Protein AF-C1ECD7-F1 (afdb_monomer_lite)

pLDDT: mean 87.51, std 12.18, range [45.81, 98.62]

Secondary structure (DSSP, 8-state):
-HHHHHHHHHHHHHHHHHHH-TTTEEEE--SSTTPPEEEEEEE---STT-GGG---EEEEEEEE-TTTTTSPPEEEEEEEES--HHHHHHHHHHHHHHHHHHHTTS---HHHHHHHHHHHHHHT-S--SB-TTT--BS--TTSGGGS---TTTEEE-TTT--EEEHHHHHHHHT-

Structure (mmCIF, N/CA/C/O backbone):
data_AF-C1ECD7-F1
#
_entry.id   AF-C1ECD7-F1
#
loop_
_atom_site.group_PDB
_atom_site.id
_atom_site.type_symbol
_atom_site.label_atom_id
_atom_site.label_alt_id
_atom_site.label_comp_id
_atom_site.label_asym_id
_atom_site.label_entity_id
_atom_site.label_seq_id
_atom_site.pdbx_PDB_ins_code
_atom_site.Cartn_x
_atom_site.Cartn_y
_atom_site.Cartn_z
_atom_site.occupancy
_atom_site.B_iso_or_equiv
_atom_site.auth_seq_id
_atom_site.auth_comp_id
_atom_site.auth_asym_id
_atom_site.auth_atom_id
_atom_site.pdbx_PDB_model_num
ATOM 1 N N . ARG A 1 1 ? -18.775 3.198 30.235 1.00 45.81 1 ARG A N 1
ATOM 2 C CA . ARG A 1 1 ? -17.831 4.345 30.222 1.00 45.81 1 ARG A CA 1
ATOM 3 C C . ARG A 1 1 ? -16.599 4.051 29.360 1.00 45.81 1 ARG A C 1
ATOM 5 O O . ARG A 1 1 ? -16.395 4.809 28.434 1.00 45.81 1 ARG A O 1
ATOM 12 N N . ALA A 1 2 ? -15.872 2.939 29.559 1.00 56.41 2 ALA A N 1
ATOM 13 C CA . ALA A 1 2 ? -14.723 2.564 28.709 1.00 56.41 2 ALA A CA 1
ATOM 14 C C . ALA A 1 2 ? -15.081 2.269 27.231 1.00 56.41 2 ALA A C 1
ATOM 16 O O . ALA A 1 2 ? -14.424 2.778 26.336 1.00 56.41 2 ALA A O 1
ATOM 17 N N . MET A 1 3 ? -16.179 1.546 26.960 1.00 56.97 3 MET A N 1
ATOM 18 C CA . MET A 1 3 ? -16.628 1.281 25.576 1.00 56.97 3 MET A CA 1
ATOM 19 C C . MET A 1 3 ? -17.028 2.538 24.784 1.00 56.97 3 MET A C 1
ATOM 21 O O . MET A 1 3 ? -16.968 2.525 23.563 1.00 56.97 3 MET A O 1
ATOM 25 N N . SER A 1 4 ? -17.424 3.616 25.472 1.00 63.28 4 SER A N 1
ATOM 26 C CA . SER A 1 4 ? -17.824 4.877 24.828 1.00 63.28 4 SER A CA 1
ATOM 27 C C . SER A 1 4 ? -16.614 5.644 24.297 1.00 63.28 4 SER A C 1
ATOM 29 O O . SER A 1 4 ? -16.684 6.154 23.192 1.00 63.28 4 SER A O 1
ATOM 31 N N . GLY A 1 5 ? -15.508 5.676 25.052 1.00 74.56 5 GLY A N 1
ATOM 32 C CA . GLY A 1 5 ? -14.282 6.360 24.620 1.00 74.56 5 GLY A CA 1
ATOM 33 C C . GLY A 1 5 ? -13.531 5.610 23.518 1.00 74.56 5 GLY A C 1
ATOM 34 O O . GLY A 1 5 ? -12.916 6.232 22.667 1.00 74.56 5 GLY A O 1
ATOM 35 N N . ARG A 1 6 ? -13.630 4.272 23.481 1.00 76.06 6 ARG A N 1
ATOM 36 C CA . ARG A 1 6 ? -13.046 3.458 22.401 1.00 76.06 6 ARG A CA 1
ATOM 37 C C . ARG A 1 6 ? -13.706 3.733 21.050 1.00 76.06 6 ARG A C 1
ATOM 39 O O . ARG A 1 6 ? -13.009 3.929 20.066 1.00 76.06 6 ARG A O 1
ATOM 46 N N . ALA A 1 7 ? -15.038 3.729 21.003 1.00 82.56 7 ALA A N 1
ATOM 47 C CA . ALA A 1 7 ? -15.768 4.007 19.768 1.00 82.56 7 ALA A CA 1
ATOM 48 C C . ALA A 1 7 ? -15.521 5.443 19.273 1.00 82.56 7 ALA A C 1
ATOM 50 O O . ALA A 1 7 ? -15.372 5.651 18.076 1.00 82.56 7 ALA A O 1
ATOM 51 N N . GLU A 1 8 ? -15.426 6.400 20.199 1.00 85.94 8 GLU A N 1
ATOM 52 C CA . GLU A 1 8 ? -15.091 7.797 19.910 1.00 85.94 8 GLU A CA 1
ATOM 53 C C . GLU A 1 8 ? -13.678 7.932 19.323 1.00 85.94 8 GLU A C 1
ATOM 55 O O . GLU A 1 8 ? -13.536 8.510 18.255 1.00 85.94 8 GLU A O 1
ATOM 60 N N . ALA A 1 9 ? -12.661 7.295 19.914 1.00 87.88 9 ALA A N 1
ATOM 61 C CA . ALA A 1 9 ? -11.290 7.335 19.393 1.00 87.88 9 ALA A CA 1
ATOM 62 C C . ALA A 1 9 ? -11.157 6.724 17.983 1.00 87.88 9 ALA A C 1
ATOM 64 O O . ALA A 1 9 ? -10.447 7.259 17.135 1.00 87.88 9 ALA A O 1
ATOM 65 N N . ILE A 1 10 ? -11.860 5.616 17.709 1.00 89.88 10 ILE A N 1
ATOM 66 C CA . ILE A 1 10 ? -11.901 5.021 16.361 1.00 89.88 10 ILE A CA 1
ATOM 67 C C . ILE A 1 10 ? -12.565 5.988 15.376 1.00 89.88 10 ILE A C 1
ATOM 69 O O . ILE A 1 10 ? -12.090 6.147 14.256 1.00 89.88 10 ILE A O 1
ATOM 73 N N . GLN A 1 11 ? -13.672 6.615 15.777 1.00 91.38 11 GLN A N 1
ATOM 74 C CA . GLN A 1 11 ? -14.388 7.568 14.937 1.00 91.38 11 GLN A CA 1
ATOM 75 C C . GLN A 1 11 ? -13.525 8.801 14.630 1.00 91.38 11 GLN A C 1
ATOM 77 O O . GLN A 1 11 ? -13.408 9.169 13.465 1.00 91.38 11 GLN A O 1
ATOM 82 N N . GLU A 1 12 ? -12.874 9.384 15.637 1.00 92.06 12 GLU A N 1
ATOM 83 C CA . GLU A 1 12 ? -11.944 10.506 15.466 1.00 92.06 12 GLU A CA 1
ATOM 84 C C . GLU A 1 12 ? -10.809 10.156 14.493 1.00 92.06 12 GLU A C 1
ATOM 86 O O . GLU A 1 12 ? -10.466 10.958 13.623 1.00 92.06 12 GLU A O 1
ATOM 91 N N . GLU A 1 13 ? -10.249 8.946 14.591 1.00 93.19 13 GLU A N 1
ATOM 92 C CA . GLU A 1 13 ? 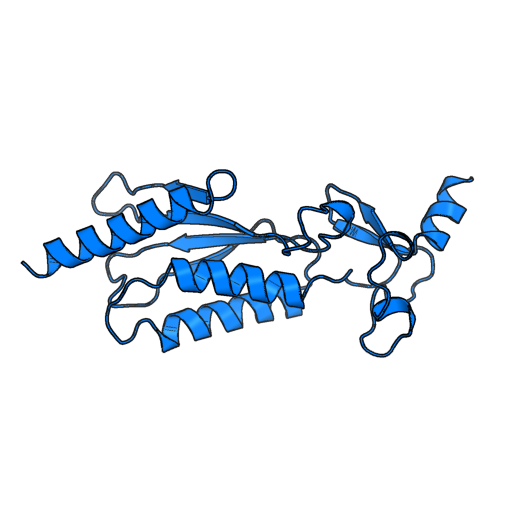-9.207 8.500 13.667 1.00 93.19 13 GLU A CA 1
ATOM 93 C C . GLU A 1 13 ? -9.737 8.331 12.235 1.00 93.19 13 GLU A C 1
ATOM 95 O O . GLU A 1 13 ? -9.088 8.768 11.286 1.00 93.19 13 GLU A O 1
ATOM 100 N N . LEU A 1 14 ? -10.923 7.741 12.056 1.00 94.62 14 LEU A N 1
ATOM 101 C CA . LEU A 1 14 ? -11.544 7.598 10.735 1.00 94.62 14 LEU A CA 1
ATOM 102 C C . LEU A 1 14 ? -11.826 8.961 10.089 1.00 94.62 14 LEU A C 1
ATOM 104 O O . LEU A 1 14 ? -11.502 9.151 8.919 1.00 94.62 14 LEU A O 1
ATOM 108 N N . GLU A 1 15 ? -12.356 9.919 10.849 1.00 95.12 15 GLU A N 1
ATOM 109 C CA . GLU A 1 15 ? -12.608 11.287 10.376 1.00 95.12 15 GLU A CA 1
ATOM 110 C C . GLU A 1 15 ? -11.301 11.998 9.984 1.00 95.12 15 GLU A C 1
ATOM 112 O O . GLU A 1 15 ? -11.229 12.676 8.953 1.00 95.12 15 GLU A O 1
ATOM 117 N N . ALA A 1 16 ? -10.231 11.804 10.763 1.00 95.62 16 ALA A N 1
ATOM 118 C CA . ALA A 1 16 ? -8.908 12.317 10.422 1.00 95.62 16 ALA A CA 1
ATOM 119 C C . ALA A 1 16 ? -8.382 11.705 9.113 1.00 95.62 16 ALA A C 1
ATOM 121 O O . ALA A 1 16 ? -7.875 12.431 8.255 1.00 95.62 16 ALA A O 1
ATOM 122 N N . LEU A 1 17 ? -8.545 10.393 8.919 1.00 96.75 17 LEU A N 1
ATOM 123 C CA . LEU A 1 17 ? -8.135 9.715 7.690 1.00 96.75 17 LEU A CA 1
ATOM 124 C C . LEU A 1 17 ? -8.929 10.179 6.470 1.00 96.75 17 LEU A C 1
ATOM 126 O O . LEU A 1 17 ? -8.335 10.396 5.415 1.00 96.75 17 LEU A O 1
ATOM 130 N N . GLU A 1 18 ? -10.244 10.350 6.595 1.00 95.75 18 GLU A N 1
ATOM 131 C CA . GLU A 1 18 ? -11.094 10.865 5.514 1.00 95.75 18 GLU A CA 1
ATOM 132 C C . GLU A 1 18 ? -10.661 12.271 5.080 1.00 95.75 18 GLU A C 1
ATOM 134 O O . GLU A 1 18 ? -10.656 12.581 3.888 1.00 95.75 18 GLU A O 1
ATOM 139 N N . SER A 1 19 ? -10.218 13.096 6.031 1.00 96.31 19 SER A N 1
ATOM 140 C CA . SER A 1 19 ? -9.644 14.417 5.760 1.00 96.31 19 SER A CA 1
ATOM 141 C C . SER A 1 19 ? -8.273 14.342 5.074 1.00 96.31 19 SER A C 1
ATOM 143 O O . SER A 1 19 ? -7.986 15.116 4.160 1.00 96.31 19 SER A O 1
ATOM 145 N N . MET A 1 20 ? -7.420 13.397 5.482 1.00 94.75 20 MET A N 1
ATOM 146 C CA . MET A 1 20 ? -6.079 13.217 4.910 1.00 94.75 20 MET A CA 1
ATOM 147 C C . MET A 1 20 ? -6.101 12.614 3.500 1.00 94.75 20 MET A C 1
ATOM 149 O O . MET A 1 20 ? -5.233 12.932 2.686 1.00 94.75 20 MET A O 1
ATOM 153 N N . TYR A 1 21 ? -7.071 11.745 3.207 1.00 95.06 21 TYR A N 1
ATOM 154 C CA . TYR A 1 21 ? -7.090 10.910 2.003 1.00 95.06 21 TYR A CA 1
ATOM 155 C C . TYR A 1 21 ? -8.439 10.970 1.260 1.00 95.06 21 TYR A C 1
ATOM 157 O O . TYR A 1 21 ? -9.069 9.930 1.043 1.00 95.06 21 TYR A O 1
ATOM 165 N N . PRO A 1 22 ? -8.876 12.157 0.804 1.00 90.94 22 PRO A N 1
ATOM 166 C CA . PRO A 1 22 ? -10.234 12.372 0.295 1.00 90.94 22 PRO A CA 1
ATOM 167 C C . PRO A 1 22 ? -10.582 11.569 -0.970 1.00 90.94 22 PRO A C 1
ATOM 169 O O . PRO A 1 22 ? -11.751 11.276 -1.206 1.00 90.94 22 PRO A O 1
ATOM 172 N N . GLU A 1 23 ? -9.594 11.211 -1.794 1.00 89.44 23 GLU A N 1
ATOM 173 C CA . GLU A 1 23 ? -9.821 10.496 -3.063 1.00 89.44 23 GLU A CA 1
ATOM 174 C C . GLU A 1 23 ? -9.422 9.011 -3.011 1.00 89.44 23 GLU A C 1
ATOM 176 O O . GLU A 1 23 ? -9.901 8.207 -3.812 1.00 89.44 23 GLU A O 1
ATOM 181 N N . GLY A 1 24 ? -8.553 8.633 -2.069 1.00 91.62 24 GLY A N 1
ATOM 182 C CA . GLY A 1 24 ? -7.988 7.283 -1.972 1.00 91.62 24 GLY A CA 1
ATOM 183 C C . GLY A 1 24 ? -8.641 6.400 -0.912 1.00 91.62 24 GLY A C 1
ATOM 184 O O . GLY A 1 24 ? -8.525 5.176 -0.997 1.00 91.62 24 GLY A O 1
ATOM 185 N N . LEU A 1 25 ? -9.313 6.991 0.080 1.00 97.12 25 LEU A N 1
ATOM 186 C CA . LEU A 1 25 ? -9.906 6.273 1.204 1.00 97.12 25 LEU A CA 1
ATOM 187 C C . LEU A 1 25 ? -11.377 5.944 0.956 1.00 97.12 25 LEU A C 1
ATOM 189 O O . LEU A 1 25 ? -12.166 6.766 0.497 1.00 97.12 25 LEU A O 1
ATOM 193 N N . ARG A 1 26 ? -11.765 4.725 1.316 1.00 96.69 26 ARG A N 1
ATOM 194 C CA . ARG A 1 26 ? -13.148 4.255 1.332 1.00 96.69 26 ARG A CA 1
ATOM 195 C C . ARG A 1 26 ? -13.412 3.575 2.667 1.00 96.69 26 ARG A C 1
ATOM 197 O O . ARG A 1 26 ? -12.848 2.513 2.936 1.00 96.69 26 ARG A O 1
ATOM 204 N N . VAL A 1 27 ? -14.286 4.162 3.478 1.00 95.31 27 VAL A N 1
ATOM 205 C CA . VAL A 1 27 ? -14.749 3.577 4.740 1.00 95.31 27 VAL A CA 1
ATOM 206 C C . VAL A 1 27 ? -16.118 2.940 4.514 1.00 95.31 27 VAL A C 1
ATOM 208 O O . VAL A 1 27 ? -17.028 3.542 3.953 1.00 95.31 27 VAL A O 1
ATOM 211 N N . THR A 1 28 ? -16.263 1.677 4.902 1.00 93.31 28 THR A N 1
ATOM 212 C CA . THR A 1 28 ? -17.539 0.956 4.890 1.00 93.31 28 THR A CA 1
ATOM 213 C C . THR A 1 28 ? -17.875 0.562 6.314 1.00 93.31 28 THR A C 1
ATOM 215 O O . THR A 1 28 ? -17.220 -0.310 6.884 1.00 93.31 28 THR A O 1
ATOM 218 N N . HIS A 1 29 ? -18.893 1.197 6.887 1.00 89.06 29 HIS A N 1
ATOM 219 C CA . HIS A 1 29 ? -19.373 0.862 8.222 1.00 89.06 29 HIS A CA 1
ATOM 220 C C . HIS A 1 29 ? -20.211 -0.413 8.190 1.00 89.06 29 HIS A C 1
ATOM 222 O O . HIS A 1 29 ? -21.032 -0.625 7.292 1.00 89.06 29 HIS A O 1
ATOM 228 N N . GLY A 1 30 ? -20.020 -1.263 9.193 1.00 81.81 30 GLY A N 1
ATOM 229 C CA . GLY A 1 30 ? -20.901 -2.397 9.397 1.00 81.81 30 GLY A CA 1
ATOM 230 C C . GLY A 1 30 ? -22.303 -1.947 9.807 1.00 81.81 30 GLY A C 1
ATOM 231 O O . GLY A 1 30 ? -22.454 -1.152 10.728 1.00 81.81 30 GLY A O 1
ATOM 232 N N . HIS A 1 31 ? -23.337 -2.450 9.129 1.00 66.62 31 HIS A N 1
ATOM 233 C CA . HIS A 1 31 ? -24.729 -2.057 9.388 1.00 66.62 31 HIS A CA 1
ATOM 234 C C . HIS A 1 31 ? -25.446 -2.885 10.466 1.00 66.62 31 HIS A C 1
ATOM 236 O O . HIS A 1 31 ? -26.486 -2.453 10.956 1.00 66.62 31 HIS A O 1
ATOM 242 N N . ASP A 1 32 ? -24.890 -4.032 10.862 1.00 68.19 32 ASP A N 1
ATOM 243 C CA . ASP A 1 32 ? -25.467 -4.945 11.852 1.00 68.19 32 ASP A CA 1
ATOM 244 C C . ASP A 1 32 ? -24.410 -5.368 12.877 1.00 68.19 32 ASP A C 1
ATOM 246 O O . ASP A 1 32 ? -23.216 -5.273 12.614 1.00 68.19 32 ASP A O 1
ATOM 250 N N . ALA A 1 33 ? -24.836 -5.952 14.003 1.00 59.44 33 ALA A N 1
ATOM 251 C CA . ALA A 1 33 ? -23.972 -6.401 15.109 1.00 59.44 33 ALA A CA 1
ATOM 252 C C . ALA A 1 33 ? -22.896 -7.458 14.750 1.00 59.44 33 ALA A C 1
ATOM 254 O O . ALA A 1 33 ? -22.196 -7.936 15.632 1.00 59.44 33 ALA A O 1
ATOM 255 N N . ARG A 1 34 ? -22.806 -7.880 13.483 1.00 63.69 34 ARG A N 1
ATOM 256 C CA . ARG A 1 34 ? -21.778 -8.796 12.951 1.00 63.69 34 ARG A CA 1
ATOM 257 C C . ARG A 1 34 ? -20.956 -8.186 11.818 1.00 63.69 34 ARG A C 1
ATOM 259 O O . ARG A 1 34 ? -20.031 -8.827 11.327 1.00 63.69 34 ARG A O 1
ATOM 266 N N . ALA A 1 35 ? -21.355 -7.021 11.318 1.00 72.88 35 ALA A N 1
ATOM 267 C CA . ALA A 1 35 ? -20.696 -6.387 10.196 1.00 72.88 35 ALA A CA 1
ATOM 268 C C . ALA A 1 35 ? -19.538 -5.542 10.735 1.00 72.88 35 ALA A C 1
ATOM 270 O O . ALA A 1 35 ? -19.727 -4.690 11.595 1.00 72.88 35 ALA A O 1
ATOM 271 N N . GLN A 1 36 ? -18.339 -5.810 10.231 1.00 86.81 36 GLN A N 1
ATOM 272 C CA . GLN A 1 36 ? -17.116 -5.134 10.648 1.00 86.81 36 GLN A CA 1
ATOM 273 C C . GLN A 1 36 ? -16.899 -3.877 9.809 1.00 86.81 36 GLN A C 1
ATOM 275 O O . GLN A 1 36 ? -17.122 -3.887 8.592 1.00 86.81 36 GLN A O 1
ATOM 280 N N . THR A 1 37 ? -16.425 -2.806 10.442 1.00 92.38 37 THR A N 1
ATOM 281 C CA . THR A 1 37 ? -15.998 -1.611 9.711 1.00 92.38 37 THR A CA 1
ATOM 282 C C . THR A 1 37 ? -14.755 -1.950 8.897 1.00 92.38 37 THR A C 1
ATOM 284 O O . THR A 1 37 ? -13.801 -2.543 9.396 1.00 92.38 37 THR A O 1
ATOM 287 N N . THR A 1 38 ? -14.772 -1.602 7.615 1.00 95.50 38 THR A N 1
ATOM 288 C CA . THR A 1 38 ? -13.656 -1.821 6.694 1.00 95.50 38 THR A CA 1
ATOM 289 C C . THR A 1 38 ? -13.141 -0.482 6.194 1.00 95.50 38 THR A C 1
ATOM 291 O O . THR A 1 38 ? -13.921 0.334 5.709 1.00 95.50 38 THR A O 1
ATOM 294 N N . VAL A 1 39 ? -11.827 -0.304 6.232 1.00 97.06 39 VAL A N 1
ATOM 295 C CA . VAL A 1 39 ? -11.116 0.806 5.602 1.00 97.06 39 VAL A CA 1
ATOM 296 C C . VAL A 1 39 ? -10.356 0.262 4.399 1.00 97.06 39 VAL A C 1
ATOM 298 O O . VAL A 1 39 ? -9.626 -0.721 4.514 1.00 97.06 39 VAL A O 1
ATOM 301 N N . ALA A 1 40 ? -10.540 0.869 3.233 1.00 98.19 40 ALA A N 1
ATOM 302 C CA . ALA A 1 40 ? -9.772 0.568 2.033 1.00 98.19 40 ALA A CA 1
ATOM 303 C C . ALA A 1 40 ? -9.084 1.842 1.543 1.00 98.19 40 ALA A C 1
ATOM 305 O O . ALA A 1 40 ? -9.764 2.815 1.235 1.00 98.19 40 ALA A O 1
ATOM 306 N N . LEU A 1 41 ? -7.759 1.823 1.457 1.00 98.44 41 LEU A N 1
ATOM 307 C CA . LEU A 1 41 ? -6.943 2.951 1.024 1.00 98.44 41 LEU A CA 1
ATOM 308 C C . LEU A 1 41 ? -6.152 2.570 -0.224 1.00 98.44 41 LEU A C 1
ATOM 310 O O . LEU A 1 41 ? -5.400 1.596 -0.207 1.00 98.44 41 LEU A O 1
ATOM 314 N N . ASP A 1 42 ? -6.302 3.343 -1.293 1.00 97.94 42 ASP A N 1
ATOM 315 C CA . ASP A 1 42 ? -5.420 3.252 -2.453 1.00 97.94 42 ASP A CA 1
ATOM 316 C C . ASP A 1 42 ? -4.076 3.907 -2.123 1.00 97.94 42 ASP A C 1
ATOM 318 O O . ASP A 1 42 ? -3.997 5.092 -1.805 1.00 97.94 42 ASP A O 1
ATOM 322 N N . VAL A 1 43 ? -3.012 3.110 -2.187 1.00 97.62 43 VAL A N 1
ATOM 3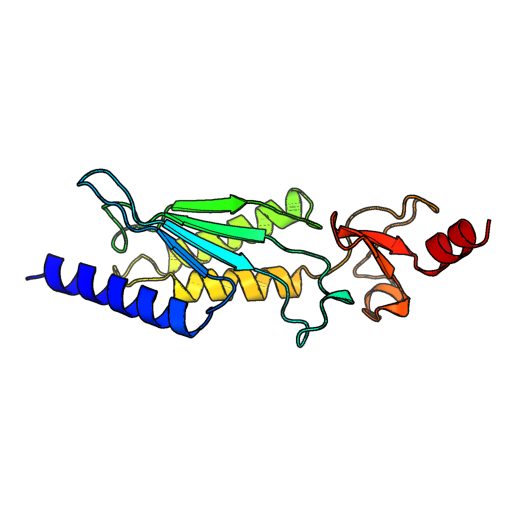23 C CA . VAL A 1 43 ? -1.652 3.514 -1.840 1.00 97.62 43 VAL A CA 1
ATOM 324 C C . VAL A 1 43 ? -0.795 3.459 -3.097 1.00 97.62 43 VAL A C 1
ATOM 326 O O . VAL A 1 43 ? -0.667 2.418 -3.752 1.00 97.62 43 VAL A O 1
ATOM 329 N N . ALA A 1 44 ? -0.177 4.590 -3.413 1.00 95.81 44 ALA A N 1
ATOM 330 C CA . ALA A 1 44 ? 0.827 4.726 -4.455 1.00 95.81 44 ALA A CA 1
ATOM 331 C C . ALA A 1 44 ? 2.060 5.454 -3.887 1.00 95.81 44 ALA A C 1
ATOM 333 O O . ALA A 1 44 ? 1.930 6.224 -2.934 1.00 95.81 44 ALA A O 1
ATOM 334 N N . PRO A 1 45 ? 3.258 5.227 -4.450 1.00 95.81 45 PRO A N 1
ATOM 335 C CA . PRO A 1 45 ? 4.477 5.927 -4.065 1.00 95.81 45 PRO A CA 1
ATOM 336 C C . PRO A 1 45 ? 4.324 7.447 -4.089 1.00 95.81 45 PRO A C 1
ATOM 338 O O . PRO A 1 45 ? 3.742 8.009 -5.021 1.00 95.81 45 PRO A O 1
ATOM 341 N N . ARG A 1 46 ? 4.926 8.128 -3.112 1.00 93.88 46 ARG A N 1
ATOM 342 C CA . ARG A 1 46 ? 4.954 9.593 -3.054 1.00 93.88 46 ARG A CA 1
ATOM 343 C C . ARG A 1 46 ? 6.000 10.139 -4.022 1.00 93.88 46 ARG A C 1
ATOM 345 O O . ARG A 1 46 ? 7.162 10.324 -3.676 1.00 93.88 46 ARG A O 1
ATOM 352 N N . THR A 1 47 ? 5.574 10.399 -5.254 1.00 89.44 47 THR A N 1
ATOM 353 C CA . THR A 1 47 ? 6.426 10.853 -6.367 1.00 89.44 47 THR A CA 1
ATOM 354 C C . THR A 1 47 ? 6.199 12.317 -6.746 1.00 89.44 47 THR A C 1
ATOM 356 O O . THR A 1 47 ? 6.443 12.687 -7.892 1.00 89.44 47 THR A O 1
ATOM 359 N N . LEU A 1 48 ? 5.742 13.153 -5.802 1.00 87.88 48 LEU A N 1
ATOM 360 C CA . LEU A 1 48 ? 5.297 14.534 -6.070 1.00 87.88 48 LEU A CA 1
ATOM 361 C C . LEU A 1 48 ? 4.227 14.574 -7.180 1.00 87.88 48 LEU A C 1
ATOM 363 O O . LEU A 1 48 ? 4.327 15.360 -8.118 1.00 87.88 48 LEU A O 1
ATOM 367 N N . ASP A 1 49 ? 3.256 13.660 -7.088 1.00 82.00 49 ASP A N 1
ATOM 368 C CA . ASP A 1 49 ? 2.140 13.469 -8.027 1.00 82.00 49 ASP A CA 1
ATOM 369 C C . ASP A 1 49 ? 2.534 13.106 -9.472 1.00 82.00 49 ASP A C 1
ATOM 371 O O . ASP A 1 49 ? 1.703 13.111 -10.381 1.00 82.00 49 ASP A O 1
ATOM 375 N N . ASP A 1 50 ? 3.789 12.708 -9.707 1.00 88.81 50 ASP A N 1
ATOM 376 C CA . ASP A 1 50 ? 4.208 12.161 -10.996 1.00 88.81 50 ASP A CA 1
ATOM 377 C C . ASP A 1 50 ? 3.791 10.685 -11.115 1.00 88.81 50 ASP A C 1
ATOM 379 O O . ASP A 1 50 ? 4.537 9.767 -10.748 1.00 88.81 50 ASP A O 1
ATOM 383 N N . GLU A 1 51 ? 2.590 10.448 -11.651 1.00 87.69 51 GLU A N 1
ATOM 384 C CA . GLU A 1 51 ? 2.061 9.107 -11.934 1.00 87.69 51 GLU A CA 1
ATOM 385 C C . GLU A 1 51 ? 2.964 8.294 -12.871 1.00 87.69 51 GLU A C 1
ATOM 387 O O . GLU A 1 51 ? 2.974 7.059 -12.812 1.00 87.69 51 GLU A O 1
ATOM 392 N N . THR A 1 52 ? 3.744 8.945 -13.741 1.00 86.38 52 THR A N 1
ATOM 393 C CA . THR A 1 52 ? 4.637 8.235 -14.670 1.00 86.38 52 THR A CA 1
ATOM 394 C C . THR A 1 52 ? 5.759 7.514 -13.926 1.00 86.38 52 THR A C 1
ATOM 396 O O . THR A 1 52 ? 6.224 6.471 -14.386 1.00 86.38 52 THR A O 1
ATOM 399 N N . ARG A 1 53 ? 6.100 8.000 -12.725 1.00 87.50 53 ARG A N 1
ATOM 400 C CA . ARG A 1 53 ? 7.120 7.442 -11.830 1.00 87.50 53 ARG A CA 1
ATOM 401 C C . ARG A 1 53 ? 6.568 6.526 -10.744 1.00 87.50 53 ARG A C 1
ATOM 403 O O . ARG A 1 53 ? 7.347 6.025 -9.942 1.00 87.50 53 ARG A O 1
ATOM 410 N N . GLN A 1 54 ? 5.259 6.294 -10.687 1.00 93.25 54 GLN A N 1
ATOM 411 C CA . GLN A 1 54 ? 4.665 5.338 -9.749 1.00 93.25 54 GLN A CA 1
ATOM 412 C C . GLN A 1 54 ? 4.726 3.930 -10.342 1.00 93.25 54 GLN A C 1
ATOM 414 O O . GLN A 1 54 ? 3.863 3.535 -11.125 1.00 93.25 54 GLN A O 1
ATOM 419 N N . TYR A 1 55 ? 5.760 3.170 -10.009 1.00 94.31 55 TYR A N 1
ATOM 420 C CA . TYR A 1 55 ? 5.971 1.819 -10.532 1.00 94.31 55 TYR A CA 1
ATOM 421 C C . TYR A 1 55 ? 5.223 0.743 -9.756 1.00 94.31 55 TYR A C 1
ATOM 423 O O . TYR A 1 55 ? 5.110 -0.378 -10.243 1.00 94.31 55 TYR A O 1
ATOM 431 N N . VAL A 1 56 ? 4.661 1.090 -8.600 1.00 95.69 56 VAL A N 1
ATOM 432 C CA . VAL A 1 56 ? 3.868 0.184 -7.769 1.00 95.69 56 VAL A CA 1
ATOM 433 C C . VAL A 1 56 ? 2.579 0.834 -7.297 1.00 95.69 56 VAL A C 1
ATOM 435 O O . VAL A 1 56 ? 2.476 2.058 -7.248 1.00 95.69 56 VAL A O 1
ATOM 438 N N . ARG A 1 57 ? 1.595 0.007 -6.947 1.00 96.50 57 ARG A N 1
ATOM 439 C CA . ARG A 1 57 ? 0.401 0.406 -6.190 1.00 96.50 57 ARG A CA 1
ATOM 440 C C . ARG A 1 57 ? -0.237 -0.793 -5.513 1.00 96.50 57 ARG A C 1
ATOM 442 O O . ARG A 1 57 ? -0.095 -1.918 -5.996 1.00 96.50 57 ARG A O 1
ATOM 449 N N . VAL A 1 58 ? -0.977 -0.530 -4.446 1.00 97.94 58 VAL A N 1
ATOM 450 C CA . VAL A 1 58 ? -1.842 -1.500 -3.763 1.00 97.94 58 VAL A CA 1
ATOM 451 C C . VAL A 1 58 ? -3.084 -0.790 -3.238 1.00 97.94 58 VAL A C 1
ATOM 453 O O . VAL A 1 58 ? -3.063 0.414 -3.004 1.00 97.94 58 VAL A O 1
ATOM 456 N N . THR A 1 59 ? -4.140 -1.545 -2.976 1.00 98.44 59 THR A N 1
ATOM 457 C CA . THR A 1 59 ? -5.211 -1.131 -2.072 1.00 98.44 59 THR A CA 1
ATOM 458 C C . THR A 1 59 ? -4.996 -1.839 -0.736 1.00 98.44 59 THR A C 1
ATOM 460 O O . THR A 1 59 ? -5.156 -3.063 -0.644 1.00 98.44 59 THR A O 1
ATOM 463 N N . LEU A 1 60 ? -4.624 -1.077 0.295 1.00 98.62 60 LEU A N 1
ATOM 464 C CA . LEU A 1 60 ? -4.554 -1.552 1.674 1.00 98.62 60 LEU A CA 1
ATOM 465 C C . LEU A 1 60 ? -5.974 -1.679 2.219 1.00 98.62 60 LEU A C 1
ATOM 467 O O . LEU A 1 60 ? -6.706 -0.695 2.284 1.00 98.62 60 LEU A O 1
ATOM 471 N N . ARG A 1 61 ? -6.360 -2.887 2.626 1.00 98.31 61 ARG A N 1
ATOM 472 C CA . ARG A 1 61 ? -7.638 -3.153 3.280 1.00 98.31 61 ARG A CA 1
ATOM 473 C C . ARG A 1 61 ? -7.410 -3.523 4.740 1.00 98.31 61 ARG A C 1
ATOM 475 O O . ARG A 1 61 ? -6.759 -4.527 5.029 1.00 98.31 61 ARG A O 1
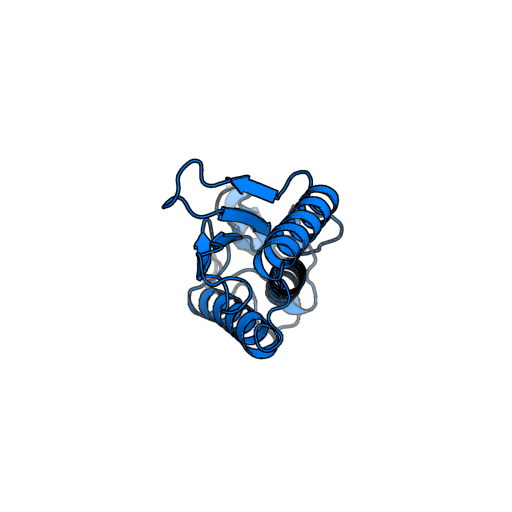ATOM 482 N N . ILE A 1 62 ? -8.008 -2.732 5.623 1.00 97.31 62 ILE A N 1
ATOM 483 C CA . ILE A 1 62 ? -7.979 -2.872 7.076 1.00 97.31 62 ILE A CA 1
ATOM 484 C C . ILE A 1 62 ? -9.396 -3.194 7.545 1.00 97.31 62 ILE A C 1
ATOM 486 O O . ILE A 1 62 ? -10.353 -2.520 7.161 1.00 97.31 62 ILE A O 1
ATOM 490 N N . VAL A 1 63 ? -9.548 -4.233 8.356 1.00 95.56 63 VAL A N 1
ATOM 491 C CA . VAL A 1 63 ? -10.833 -4.615 8.944 1.00 95.56 63 VAL A CA 1
ATOM 492 C C . VAL A 1 63 ? -10.753 -4.453 10.449 1.00 95.56 63 VAL A C 1
ATOM 494 O O . VAL A 1 63 ? -9.896 -5.059 11.092 1.00 95.56 63 VAL A O 1
ATOM 497 N N . LEU A 1 64 ? -11.652 -3.629 10.981 1.00 92.56 64 LEU A N 1
ATOM 498 C CA . LEU A 1 64 ? -11.784 -3.365 12.406 1.00 92.56 64 LEU A CA 1
ATOM 499 C C . LEU A 1 64 ? -12.755 -4.398 12.968 1.00 92.56 64 LEU A C 1
ATOM 501 O O . LEU A 1 64 ? -13.964 -4.318 12.732 1.00 92.56 64 LEU A O 1
ATOM 505 N N . ASP A 1 65 ? -12.212 -5.409 13.633 1.00 86.44 65 ASP A N 1
ATOM 506 C CA . ASP A 1 65 ? -13.012 -6.399 14.341 1.00 86.44 65 ASP A CA 1
ATOM 507 C C . ASP A 1 65 ? -13.494 -5.872 15.703 1.00 86.44 65 ASP A C 1
ATOM 509 O O . ASP A 1 65 ? -13.213 -4.739 16.108 1.00 86.44 65 ASP A O 1
ATOM 513 N N . ASP A 1 66 ? -14.250 -6.708 16.414 1.00 83.62 66 ASP A N 1
ATOM 514 C CA . ASP A 1 66 ? -14.826 -6.364 17.715 1.00 83.62 66 ASP A CA 1
ATOM 515 C C . ASP A 1 66 ? -13.764 -6.201 18.817 1.00 83.62 66 ASP A C 1
ATOM 517 O O . ASP A 1 66 ? -14.076 -5.685 19.894 1.00 83.62 66 ASP A O 1
ATOM 521 N N . ASP A 1 67 ? -12.506 -6.576 18.561 1.00 86.12 67 ASP A N 1
ATOM 522 C CA . ASP A 1 67 ? -11.389 -6.470 19.499 1.00 86.12 67 ASP A CA 1
ATOM 523 C C . ASP A 1 67 ? -10.495 -5.248 19.213 1.00 86.12 67 ASP A C 1
ATOM 525 O O . ASP A 1 67 ? -9.849 -4.749 20.134 1.00 86.12 67 ASP A O 1
ATOM 529 N N . TYR A 1 68 ? -10.560 -4.642 18.024 1.00 87.94 68 TYR A N 1
ATOM 530 C CA . TYR A 1 68 ? -9.837 -3.408 17.683 1.00 87.94 68 TYR A CA 1
ATOM 531 C C . TYR A 1 68 ? -10.298 -2.149 18.455 1.00 87.94 68 TYR A C 1
ATOM 533 O O . TYR A 1 68 ? -11.481 -1.790 18.388 1.00 87.94 68 TYR A O 1
ATOM 541 N N . PRO A 1 69 ? -9.414 -1.390 19.134 1.00 88.50 69 PRO A N 1
ATOM 542 C CA . PRO A 1 69 ? -7.952 -1.414 19.025 1.00 88.50 69 PRO A CA 1
ATOM 543 C C . PRO A 1 69 ? -7.228 -2.182 20.140 1.00 88.50 69 PRO A C 1
ATOM 545 O O . PRO A 1 69 ? -6.013 -2.095 20.244 1.00 88.50 69 PRO A O 1
ATOM 548 N N . ALA A 1 70 ? -7.935 -2.926 20.996 1.00 85.75 70 ALA A N 1
ATOM 549 C CA . ALA A 1 70 ? -7.279 -3.757 22.013 1.00 85.75 70 ALA A CA 1
ATOM 550 C C . ALA A 1 70 ? -6.476 -4.918 21.395 1.00 85.75 70 ALA A C 1
ATOM 552 O O . ALA A 1 70 ? -5.550 -5.428 22.024 1.00 85.75 70 ALA A O 1
ATOM 553 N N . ALA A 1 71 ? -6.829 -5.319 20.173 1.00 87.06 71 ALA A N 1
ATOM 554 C CA . ALA A 1 71 ? -6.035 -6.172 19.303 1.00 87.06 71 ALA A CA 1
ATOM 555 C C . ALA A 1 71 ? -5.778 -5.474 17.957 1.00 87.06 71 ALA A C 1
ATOM 557 O O . ALA A 1 71 ? -6.521 -4.575 17.553 1.00 87.06 71 ALA A O 1
ATOM 558 N N . ALA A 1 72 ? -4.724 -5.908 17.264 1.00 90.19 72 ALA A N 1
ATOM 559 C CA . ALA A 1 72 ? -4.394 -5.432 15.927 1.00 90.19 72 ALA A CA 1
ATOM 560 C C . ALA A 1 72 ? -5.534 -5.729 14.930 1.00 90.19 72 ALA A C 1
ATOM 562 O O . ALA A 1 72 ? -6.135 -6.804 14.989 1.00 90.19 72 ALA A O 1
ATOM 563 N N . PRO A 1 73 ? -5.821 -4.815 13.985 1.00 93.56 73 PRO A N 1
ATOM 564 C CA . PRO A 1 73 ? -6.844 -5.050 12.978 1.00 93.56 73 PRO A CA 1
ATOM 565 C C . PRO A 1 73 ? -6.386 -6.104 11.962 1.00 93.56 73 PRO A C 1
ATOM 567 O O . PRO A 1 73 ? -5.195 -6.346 11.757 1.00 93.56 73 PRO A O 1
ATOM 570 N N . SER A 1 74 ? -7.337 -6.697 11.241 1.00 94.38 74 SER A N 1
ATOM 571 C CA . SER A 1 74 ? -7.012 -7.630 10.157 1.00 94.38 74 SER A CA 1
ATOM 572 C C . SER A 1 74 ? -6.586 -6.883 8.890 1.00 94.38 74 SER A C 1
ATOM 574 O O . SER A 1 74 ? -7.287 -5.982 8.426 1.00 94.38 74 SER A O 1
ATOM 576 N N . LEU A 1 75 ? -5.462 -7.293 8.294 1.00 97.19 75 LEU A N 1
ATOM 577 C CA . LEU A 1 75 ? -4.825 -6.606 7.164 1.00 97.19 75 LEU A CA 1
ATOM 578 C C . LEU A 1 75 ? -4.773 -7.472 5.903 1.00 97.19 75 LEU A C 1
ATOM 580 O O . LEU A 1 75 ? -4.482 -8.669 5.958 1.00 97.19 75 LEU A O 1
ATOM 584 N N . SER A 1 76 ? -4.991 -6.848 4.746 1.00 98.06 76 SER A N 1
ATOM 585 C CA . SER A 1 76 ? -4.797 -7.471 3.433 1.00 98.06 76 SER A CA 1
ATOM 586 C C . SER A 1 76 ? -4.415 -6.439 2.371 1.00 98.06 76 SER A C 1
ATOM 588 O O . SER A 1 76 ? -4.843 -5.288 2.438 1.00 98.06 76 SER A O 1
ATOM 590 N N . LEU A 1 77 ? -3.638 -6.862 1.372 1.00 98.31 77 LEU A N 1
ATOM 591 C CA . LEU A 1 77 ? -3.341 -6.070 0.177 1.00 98.31 77 LEU A CA 1
ATOM 592 C C . LEU A 1 77 ? -4.128 -6.629 -1.004 1.00 98.31 77 LEU A C 1
ATOM 594 O O . LEU A 1 77 ? -4.140 -7.836 -1.244 1.00 98.31 77 LEU A O 1
ATOM 598 N N . THR A 1 78 ? -4.784 -5.744 -1.743 1.00 97.31 78 THR A N 1
ATOM 599 C CA . THR A 1 78 ? -5.567 -6.073 -2.942 1.00 97.31 78 THR A CA 1
ATOM 600 C C . THR A 1 78 ? -5.178 -5.143 -4.088 1.00 97.31 78 THR A C 1
ATOM 602 O O . THR A 1 78 ? -4.474 -4.165 -3.859 1.00 97.31 78 THR A O 1
ATOM 605 N N . ASP A 1 79 ? -5.562 -5.472 -5.328 1.00 95.75 79 ASP A N 1
ATOM 606 C CA . ASP A 1 79 ? -5.188 -4.711 -6.542 1.00 95.75 79 ASP A CA 1
ATOM 607 C C . ASP A 1 79 ? -3.689 -4.342 -6.605 1.00 95.75 79 ASP A C 1
ATOM 609 O O . ASP A 1 79 ? -3.306 -3.258 -7.046 1.00 95.75 79 ASP A O 1
ATOM 613 N N . ALA A 1 80 ? -2.824 -5.251 -6.140 1.00 96.06 80 ALA A N 1
ATOM 614 C CA . ALA A 1 80 ? -1.385 -5.052 -6.190 1.00 96.06 80 ALA A CA 1
ATOM 615 C C . ALA A 1 80 ? -0.910 -5.037 -7.648 1.00 96.06 80 ALA A C 1
ATOM 617 O O . ALA A 1 80 ? -1.234 -5.933 -8.432 1.00 96.06 80 ALA A O 1
ATOM 618 N N . LYS A 1 81 ? -0.141 -4.011 -8.020 1.00 95.56 81 LYS A N 1
ATOM 619 C CA . LYS A 1 81 ? 0.472 -3.885 -9.348 1.00 95.56 81 LYS A CA 1
ATOM 620 C C . LYS A 1 81 ? 1.930 -3.471 -9.213 1.00 95.56 81 LYS A C 1
ATOM 622 O O . LYS A 1 81 ? 2.259 -2.646 -8.364 1.00 95.56 81 LYS A O 1
ATOM 627 N N . GLY A 1 82 ? 2.780 -4.023 -10.078 1.00 93.88 82 GLY A N 1
ATOM 628 C CA . GLY A 1 82 ? 4.214 -3.712 -10.125 1.00 93.88 82 GLY A CA 1
ATOM 629 C C . GLY A 1 82 ? 5.038 -4.253 -8.951 1.00 93.88 82 GLY A C 1
ATOM 630 O O . GLY A 1 82 ? 6.217 -3.925 -8.842 1.00 93.88 82 GLY A O 1
ATOM 631 N N . LEU A 1 83 ? 4.432 -5.067 -8.084 1.00 93.88 83 LEU A N 1
ATOM 632 C CA . LEU A 1 83 ? 5.080 -5.746 -6.965 1.00 93.88 83 LEU A CA 1
ATOM 633 C C . LEU A 1 83 ? 5.119 -7.250 -7.243 1.00 93.88 83 LEU A C 1
ATOM 635 O O . LEU A 1 83 ? 4.097 -7.819 -7.632 1.00 93.88 83 LEU A O 1
ATOM 639 N N . ASP A 1 84 ? 6.271 -7.870 -7.006 1.00 92.44 84 ASP A N 1
ATOM 640 C CA . ASP A 1 84 ? 6.400 -9.323 -6.926 1.00 92.44 84 ASP A CA 1
ATOM 641 C C . ASP A 1 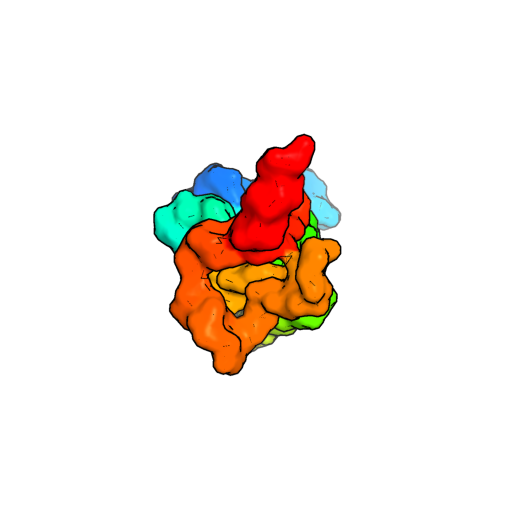84 ? 5.965 -9.849 -5.544 1.00 92.44 84 ASP A C 1
ATOM 643 O O . ASP A 1 84 ? 5.719 -9.089 -4.600 1.00 92.44 84 ASP A O 1
ATOM 647 N N . ASP A 1 85 ? 5.880 -11.173 -5.410 1.00 94.25 85 ASP A N 1
ATOM 648 C CA . ASP A 1 85 ? 5.452 -11.826 -4.168 1.00 94.25 85 ASP A CA 1
ATOM 649 C C . ASP A 1 85 ? 6.361 -11.481 -2.977 1.00 94.25 85 ASP A C 1
ATOM 651 O O . ASP A 1 85 ? 5.886 -11.338 -1.847 1.00 94.25 85 ASP A O 1
ATOM 655 N N . ALA A 1 86 ? 7.665 -11.308 -3.214 1.00 95.31 86 ALA A N 1
ATOM 656 C CA . ALA A 1 86 ? 8.630 -10.975 -2.171 1.00 95.31 86 ALA A CA 1
ATOM 657 C C . ALA A 1 86 ? 8.406 -9.554 -1.626 1.00 95.31 86 ALA A C 1
ATOM 659 O O . ALA A 1 86 ? 8.429 -9.325 -0.411 1.00 95.31 86 ALA A O 1
ATOM 660 N N . ARG A 1 87 ? 8.131 -8.592 -2.507 1.00 95.62 87 ARG A N 1
ATOM 661 C CA . ARG A 1 87 ? 7.837 -7.204 -2.142 1.00 95.62 87 ARG A CA 1
ATOM 662 C C . ARG A 1 87 ? 6.446 -7.076 -1.532 1.00 95.62 87 ARG A C 1
ATOM 664 O O . ARG A 1 87 ? 6.307 -6.363 -0.543 1.00 95.62 87 ARG A O 1
ATOM 671 N N . ILE A 1 88 ? 5.447 -7.829 -2.002 1.00 97.62 88 ILE A N 1
ATOM 672 C CA . ILE A 1 88 ? 4.141 -7.941 -1.322 1.00 97.62 88 ILE A CA 1
ATOM 673 C C . ILE A 1 88 ? 4.326 -8.461 0.111 1.00 97.62 88 ILE A C 1
ATOM 675 O O . ILE A 1 88 ? 3.773 -7.886 1.051 1.00 97.62 88 ILE A O 1
ATOM 679 N N . ALA A 1 89 ? 5.131 -9.513 0.297 1.00 98.00 89 ALA A N 1
ATOM 680 C CA . ALA A 1 89 ? 5.436 -10.054 1.620 1.00 98.00 89 ALA A CA 1
ATOM 681 C C . ALA A 1 89 ? 6.159 -9.031 2.511 1.00 98.00 89 ALA A C 1
ATOM 683 O O . ALA A 1 89 ? 5.867 -8.953 3.702 1.00 98.00 89 ALA A O 1
ATOM 684 N N . THR A 1 90 ? 7.038 -8.208 1.933 1.00 98.25 90 THR A N 1
ATOM 685 C CA . THR A 1 90 ? 7.737 -7.124 2.642 1.00 98.25 90 THR A CA 1
ATOM 686 C C . THR A 1 90 ? 6.762 -6.059 3.141 1.00 98.25 90 THR A C 1
ATOM 688 O O . THR A 1 90 ? 6.800 -5.705 4.318 1.00 98.25 90 THR A O 1
ATOM 691 N N . VAL A 1 91 ? 5.849 -5.589 2.280 1.00 98.44 91 VAL A N 1
ATOM 692 C CA . VAL A 1 91 ? 4.815 -4.612 2.662 1.00 98.44 91 VAL A CA 1
ATOM 693 C C . VAL A 1 91 ? 3.924 -5.179 3.768 1.00 98.44 91 VAL A C 1
ATOM 695 O O . VAL A 1 91 ? 3.717 -4.526 4.788 1.00 98.44 91 VAL A O 1
ATOM 698 N N . MET A 1 92 ? 3.439 -6.416 3.611 1.00 98.44 92 MET A N 1
ATOM 699 C CA . MET A 1 92 ? 2.615 -7.070 4.633 1.00 98.44 92 MET A CA 1
ATOM 700 C C . MET A 1 92 ? 3.355 -7.300 5.953 1.00 98.44 92 MET A C 1
ATOM 702 O O . MET A 1 92 ? 2.727 -7.209 7.003 1.00 98.44 92 MET A O 1
ATOM 706 N N . GLY A 1 93 ? 4.651 -7.619 5.911 1.00 98.31 93 GLY A N 1
ATOM 707 C CA . GLY A 1 93 ? 5.485 -7.788 7.101 1.00 98.31 93 GLY A CA 1
ATOM 708 C C . GLY A 1 93 ? 5.576 -6.495 7.901 1.00 98.31 93 GLY A C 1
ATOM 709 O O . GLY A 1 93 ? 5.137 -6.464 9.043 1.00 98.31 93 GLY A O 1
ATOM 710 N N . ARG A 1 94 ? 6.003 -5.400 7.259 1.00 98.25 94 ARG A N 1
ATOM 711 C CA . ARG A 1 94 ? 6.124 -4.088 7.919 1.00 98.25 94 ARG A CA 1
ATOM 712 C C . ARG A 1 94 ? 4.807 -3.579 8.497 1.00 98.25 94 ARG A C 1
ATOM 714 O O . ARG A 1 94 ? 4.798 -2.992 9.569 1.00 98.25 94 ARG A O 1
ATOM 721 N N . LEU A 1 95 ? 3.693 -3.812 7.803 1.00 98.00 95 LEU A N 1
ATOM 722 C CA . LEU A 1 95 ? 2.370 -3.445 8.308 1.00 98.00 95 LEU A CA 1
ATOM 723 C C . LEU A 1 95 ? 1.970 -4.244 9.553 1.00 98.00 95 LEU A C 1
ATOM 725 O O . LEU A 1 95 ? 1.342 -3.690 10.450 1.00 98.00 95 LEU A O 1
ATOM 729 N N . ARG A 1 96 ? 2.311 -5.537 9.611 1.00 96.00 96 ARG A N 1
ATOM 730 C CA . ARG A 1 96 ? 2.060 -6.372 10.795 1.00 96.00 96 ARG A CA 1
ATOM 731 C C . ARG A 1 96 ? 2.946 -5.957 11.958 1.00 96.00 96 ARG A C 1
ATOM 733 O O . ARG A 1 96 ? 2.423 -5.789 13.048 1.00 96.00 96 ARG A O 1
ATOM 740 N N . ASP A 1 97 ? 4.229 -5.713 11.703 1.00 95.00 97 ASP A N 1
ATOM 741 C CA . ASP A 1 97 ? 5.162 -5.226 12.721 1.00 95.00 97 ASP A CA 1
ATOM 742 C C . ASP A 1 97 ? 4.662 -3.891 13.306 1.00 95.00 97 ASP A C 1
ATOM 744 O O . ASP A 1 97 ? 4.523 -3.758 14.519 1.00 95.00 97 ASP A O 1
ATOM 748 N N . ALA A 1 98 ? 4.260 -2.942 12.449 1.00 94.19 98 ALA A N 1
ATOM 749 C CA . ALA A 1 98 ? 3.679 -1.669 12.878 1.00 94.19 98 ALA A CA 1
ATOM 750 C C . ALA A 1 98 ? 2.373 -1.840 13.676 1.00 94.19 98 ALA A C 1
ATOM 752 O O . ALA A 1 98 ? 2.143 -1.111 14.640 1.00 94.19 98 ALA A O 1
ATOM 753 N N . ALA A 1 99 ? 1.516 -2.795 13.299 1.00 92.00 99 ALA A N 1
ATOM 754 C CA . ALA A 1 99 ? 0.293 -3.089 14.042 1.00 92.00 99 ALA A CA 1
ATOM 755 C C . ALA A 1 99 ? 0.600 -3.688 15.425 1.00 92.00 99 ALA A C 1
ATOM 757 O O . ALA A 1 99 ? 0.035 -3.244 16.419 1.00 92.00 99 ALA A O 1
ATOM 758 N N . ASP A 1 100 ? 1.500 -4.669 15.499 1.00 86.75 100 ASP A N 1
ATOM 759 C CA . ASP A 1 100 ? 1.789 -5.425 16.720 1.00 86.75 100 ASP A CA 1
ATOM 760 C C . ASP A 1 100 ? 2.592 -4.600 17.739 1.00 86.75 100 ASP A C 1
ATOM 762 O O . ASP A 1 100 ? 2.308 -4.652 18.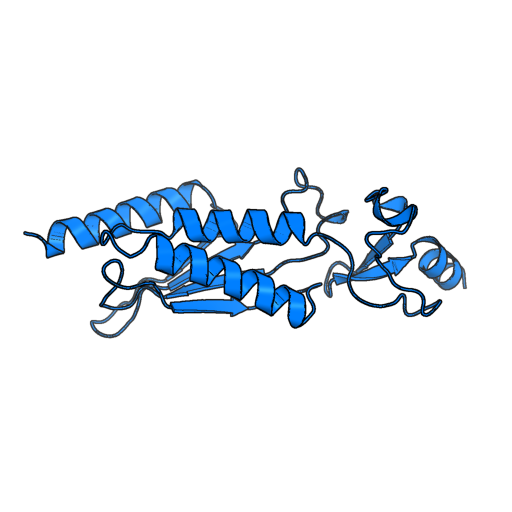939 1.00 86.75 100 ASP A O 1
ATOM 766 N N . GLU A 1 101 ? 3.556 -3.794 17.283 1.00 84.69 101 GLU A N 1
ATOM 767 C CA . GLU A 1 101 ? 4.363 -2.923 18.150 1.00 84.69 101 GLU A CA 1
ATOM 768 C C . GLU A 1 101 ? 3.525 -1.815 18.809 1.00 84.69 101 GLU A C 1
ATOM 770 O O . GLU A 1 101 ? 3.821 -1.397 19.933 1.00 84.69 101 GLU A O 1
ATOM 775 N N . HIS A 1 102 ? 2.454 -1.371 18.143 1.00 74.31 102 HIS A N 1
ATOM 776 C CA . HIS A 1 102 ? 1.645 -0.227 18.565 1.00 74.31 102 HIS A CA 1
ATOM 777 C C . HIS A 1 102 ? 0.218 -0.569 19.017 1.00 74.31 102 HIS A C 1
ATOM 779 O O . HIS A 1 102 ? -0.446 0.310 19.556 1.00 74.31 102 HIS A O 1
ATOM 785 N N . ALA A 1 103 ? -0.249 -1.818 18.890 1.00 66.12 103 ALA A N 1
ATOM 786 C CA . ALA A 1 103 ? -1.546 -2.253 19.434 1.00 66.12 103 ALA A CA 1
ATOM 787 C C . ALA A 1 103 ? -1.532 -2.435 20.967 1.00 66.12 103 ALA A C 1
ATOM 789 O O . ALA A 1 103 ? -2.578 -2.405 21.617 1.00 66.12 103 ALA A O 1
ATOM 790 N N . ALA A 1 104 ? -0.352 -2.595 21.575 1.00 61.97 104 ALA A N 1
ATOM 791 C CA . ALA A 1 104 ? -0.187 -2.859 23.007 1.00 61.97 104 ALA A CA 1
ATOM 792 C C . ALA A 1 104 ? -0.735 -1.793 24.002 1.00 61.97 104 ALA A C 1
ATOM 794 O O . ALA A 1 104 ? -0.910 -2.154 25.171 1.00 61.97 104 ALA A O 1
ATOM 795 N N . PRO A 1 105 ? -1.055 -0.533 23.632 1.00 66.44 105 PRO A N 1
ATOM 796 C CA . PRO A 1 105 ? -1.769 0.395 24.512 1.00 66.44 105 PRO A CA 1
ATOM 797 C C . PRO A 1 105 ? -3.303 0.375 24.362 1.00 66.44 105 PRO A C 1
ATOM 799 O O . PRO A 1 105 ? -3.980 1.014 25.166 1.00 66.44 105 PRO A O 1
ATOM 802 N N . GLY A 1 106 ? -3.881 -0.343 23.388 1.00 74.50 106 GLY A N 1
ATOM 803 C CA . GLY A 1 106 ? -5.303 -0.188 23.057 1.00 74.50 106 GLY A CA 1
ATOM 804 C C . GLY A 1 106 ? -5.623 1.153 22.384 1.00 74.50 106 GLY A C 1
ATOM 805 O O . GLY A 1 106 ? -6.764 1.613 22.459 1.00 74.50 106 GLY A O 1
ATOM 806 N N . ASP A 1 107 ? -4.621 1.773 21.760 1.00 83.38 107 ASP A N 1
ATOM 807 C CA . ASP A 1 107 ? -4.756 3.003 20.985 1.00 83.38 107 ASP A CA 1
ATOM 808 C C . ASP A 1 107 ? -5.001 2.671 19.503 1.00 83.38 107 ASP A C 1
ATOM 810 O O . ASP A 1 107 ? -4.445 1.692 18.995 1.00 83.38 107 ASP A O 1
ATOM 814 N N . PRO A 1 108 ? -5.827 3.454 18.790 1.00 87.31 108 PRO A N 1
ATOM 815 C CA . PRO A 1 108 ? -6.009 3.277 17.356 1.00 87.31 108 PRO A CA 1
ATOM 816 C C . PRO A 1 108 ? -4.702 3.505 16.560 1.00 87.31 108 PRO A C 1
ATOM 818 O O . PRO A 1 108 ? -3.903 4.376 16.900 1.00 87.31 108 PRO A O 1
ATOM 821 N N . VAL A 1 109 ? -4.471 2.702 15.514 1.00 93.31 109 VAL A N 1
ATOM 822 C CA . VAL A 1 109 ? -3.223 2.662 14.720 1.00 93.31 109 VAL A CA 1
ATOM 823 C C . VAL A 1 109 ? -3.445 2.842 13.212 1.00 93.31 109 VAL A C 1
ATOM 825 O O . VAL A 1 109 ? -2.518 2.649 12.424 1.00 93.31 109 VAL A O 1
ATOM 828 N N . LEU A 1 110 ? -4.652 3.183 12.756 1.00 95.31 110 LEU A N 1
ATOM 829 C CA . LEU A 1 110 ? -4.953 3.267 11.322 1.00 95.31 110 LEU A CA 1
ATOM 830 C C . LEU A 1 110 ? -4.089 4.305 10.603 1.00 95.31 110 LEU A C 1
ATOM 832 O O . LEU A 1 110 ? -3.621 4.029 9.498 1.00 95.31 110 LEU A O 1
ATOM 836 N N . ALA A 1 111 ? -3.830 5.461 11.219 1.00 94.38 111 ALA A N 1
ATOM 837 C CA . ALA A 1 111 ? -2.960 6.485 10.637 1.00 94.38 111 ALA A CA 1
ATOM 838 C C . ALA A 1 111 ? -1.522 5.988 10.453 1.00 94.38 111 ALA A C 1
ATOM 840 O O . ALA A 1 111 ? -0.939 6.186 9.384 1.00 94.38 111 ALA A O 1
ATOM 841 N N . LEU A 1 112 ? -0.991 5.277 11.452 1.00 95.19 112 LEU A N 1
ATOM 842 C CA . LEU A 1 112 ? 0.320 4.638 11.373 1.00 95.19 112 LEU A CA 1
ATOM 843 C C . LEU A 1 112 ? 0.363 3.629 10.222 1.00 95.19 112 LEU A C 1
ATOM 845 O O . LEU A 1 112 ? 1.256 3.703 9.387 1.00 95.19 112 LEU A O 1
ATOM 849 N N . LEU A 1 113 ? -0.625 2.736 10.125 1.00 97.44 113 LEU A N 1
ATOM 850 C CA . LEU A 1 113 ? -0.673 1.719 9.070 1.00 97.44 113 LEU A CA 1
ATOM 851 C C . LEU A 1 113 ? -0.749 2.332 7.666 1.00 97.44 113 LEU A C 1
ATOM 853 O O . LEU A 1 113 ? -0.097 1.843 6.741 1.00 97.44 113 LEU A O 1
ATOM 857 N N . CYS A 1 114 ? -1.517 3.412 7.500 1.00 97.69 114 CYS A N 1
ATOM 858 C CA . CYS A 1 114 ? -1.578 4.148 6.239 1.00 97.69 114 CYS A CA 1
ATOM 859 C C . CYS A 1 114 ? -0.208 4.742 5.883 1.00 97.69 114 CYS A C 1
ATOM 861 O O . CYS A 1 114 ? 0.258 4.581 4.754 1.00 97.69 114 CYS A O 1
ATOM 863 N N . GLU A 1 115 ? 0.458 5.383 6.846 1.00 97.12 115 GLU A N 1
ATOM 864 C CA . GLU A 1 115 ? 1.782 5.979 6.651 1.00 97.12 115 GLU A CA 1
ATOM 865 C C . GLU A 1 115 ? 2.842 4.920 6.326 1.00 97.12 115 GLU A C 1
ATOM 867 O O . GLU A 1 115 ? 3.546 5.048 5.324 1.00 97.12 115 GLU A O 1
ATOM 872 N N . THR A 1 116 ? 2.887 3.822 7.086 1.00 98.19 116 THR A N 1
ATOM 873 C CA . THR A 1 116 ? 3.786 2.686 6.839 1.00 98.19 116 THR A CA 1
ATOM 874 C C . THR A 1 116 ? 3.598 2.120 5.434 1.00 98.19 116 THR A C 1
ATOM 876 O O . THR A 1 116 ? 4.581 1.776 4.770 1.00 98.19 116 THR A O 1
ATOM 879 N N . ALA A 1 117 ? 2.358 2.041 4.938 1.00 98.25 117 ALA A N 1
ATOM 880 C CA . ALA A 1 117 ? 2.097 1.601 3.572 1.00 98.25 117 ALA A CA 1
ATOM 881 C C . ALA A 1 117 ? 2.679 2.576 2.537 1.00 98.25 117 ALA A C 1
ATOM 883 O O . ALA A 1 117 ? 3.354 2.131 1.607 1.00 98.25 117 ALA A O 1
ATOM 884 N N . PHE A 1 118 ? 2.454 3.886 2.694 1.00 97.88 118 PHE A N 1
ATOM 885 C CA . PHE A 1 118 ? 2.995 4.901 1.784 1.00 97.88 118 PHE A CA 1
ATOM 886 C C . PHE A 1 118 ? 4.522 4.932 1.781 1.00 97.88 118 PHE A C 1
ATOM 888 O O . PHE A 1 118 ? 5.128 4.968 0.707 1.00 97.88 118 PHE A O 1
ATOM 895 N N . GLU A 1 119 ? 5.146 4.906 2.957 1.00 98.06 119 GLU A N 1
ATOM 896 C CA . GLU A 1 119 ? 6.600 4.880 3.110 1.00 98.06 119 GLU A CA 1
ATOM 897 C C . GLU A 1 119 ? 7.185 3.636 2.437 1.00 98.06 119 GLU A C 1
ATOM 899 O O . GLU A 1 119 ? 8.025 3.743 1.541 1.00 98.06 119 GLU A O 1
ATOM 904 N N . THR A 1 120 ? 6.648 2.458 2.765 1.00 98.19 120 THR A N 1
ATOM 905 C CA . THR A 1 120 ? 7.144 1.194 2.214 1.00 98.19 120 THR A CA 1
ATOM 906 C C . THR A 1 120 ? 6.966 1.122 0.698 1.00 98.19 120 THR A C 1
ATOM 908 O O . THR A 1 120 ? 7.885 0.708 -0.007 1.00 98.19 120 THR A O 1
ATOM 911 N N . LEU A 1 121 ? 5.820 1.548 0.151 1.00 97.44 121 LEU A N 1
ATOM 912 C CA . LEU A 1 121 ? 5.635 1.580 -1.305 1.00 97.44 121 LEU A CA 1
ATOM 913 C C . LEU A 1 121 ? 6.573 2.579 -1.983 1.00 97.44 121 LEU A C 1
ATOM 915 O O . LEU A 1 121 ? 7.017 2.324 -3.100 1.00 97.44 121 LEU A O 1
ATOM 919 N N . THR A 1 122 ? 6.878 3.696 -1.323 1.00 96.31 122 THR A N 1
ATOM 920 C CA . THR A 1 122 ? 7.815 4.697 -1.842 1.00 96.31 122 THR A CA 1
ATOM 921 C C . THR A 1 122 ? 9.238 4.148 -1.894 1.00 96.31 122 THR A C 1
ATOM 923 O O . THR A 1 122 ? 9.903 4.298 -2.917 1.00 96.31 122 THR A O 1
ATOM 926 N N . GLU A 1 123 ? 9.691 3.448 -0.852 1.00 95.19 123 GLU A N 1
ATOM 927 C CA . GLU A 1 123 ? 10.990 2.761 -0.851 1.00 95.19 123 GLU A CA 1
ATOM 928 C C . GLU A 1 123 ? 11.075 1.677 -1.926 1.00 95.19 123 GLU A C 1
ATOM 930 O O . GLU A 1 123 ? 12.079 1.545 -2.625 1.00 95.19 123 GLU A O 1
ATOM 935 N N . LEU A 1 124 ? 9.995 0.915 -2.087 1.00 94.44 124 LEU A N 1
ATOM 936 C CA . LEU A 1 124 ? 9.898 -0.134 -3.089 1.00 94.44 124 LEU A CA 1
ATOM 937 C C . LEU A 1 124 ? 9.539 0.421 -4.472 1.00 94.44 124 LEU A C 1
ATOM 939 O O . LEU A 1 124 ? 9.188 -0.360 -5.344 1.00 94.44 124 LEU A O 1
ATOM 943 N N . ASN A 1 125 ? 9.594 1.729 -4.729 1.00 94.06 125 ASN A N 1
ATOM 944 C CA . ASN A 1 125 ? 9.144 2.297 -5.999 1.00 94.06 125 ASN A CA 1
ATOM 945 C C . ASN A 1 125 ? 10.167 2.123 -7.134 1.00 94.06 125 ASN A C 1
ATOM 947 O O . ASN A 1 125 ? 10.812 3.069 -7.591 1.00 94.06 125 ASN A O 1
ATOM 951 N N . HIS A 1 126 ? 10.283 0.900 -7.629 1.00 90.75 126 HIS A N 1
ATOM 952 C CA . HIS A 1 126 ? 11.059 0.580 -8.814 1.00 90.75 126 HIS A CA 1
ATOM 953 C C . HIS A 1 126 ? 10.315 -0.430 -9.698 1.00 90.75 126 HIS A C 1
ATOM 955 O O . HIS A 1 126 ? 9.488 -1.204 -9.197 1.00 90.75 126 HIS A O 1
ATOM 961 N N . PRO A 1 127 ? 10.606 -0.435 -11.013 1.00 91.31 127 PRO A N 1
ATOM 962 C CA . PRO A 1 127 ? 10.179 -1.495 -11.912 1.00 91.31 127 PRO A CA 1
ATOM 963 C C . PRO A 1 127 ? 10.573 -2.884 -11.407 1.00 91.31 127 PRO A C 1
ATOM 965 O O . PRO A 1 127 ? 11.645 -3.061 -10.825 1.00 91.31 127 PRO A O 1
ATOM 968 N N . ASP A 1 128 ? 9.720 -3.860 -11.687 1.00 87.00 128 ASP A N 1
ATOM 969 C CA . ASP A 1 128 ? 9.926 -5.262 -11.340 1.00 87.00 128 ASP A CA 1
ATOM 970 C C . ASP A 1 128 ? 10.283 -6.113 -12.568 1.00 87.00 128 ASP A C 1
ATOM 972 O O . ASP A 1 128 ? 9.901 -5.772 -13.693 1.00 87.00 128 ASP A O 1
ATOM 976 N N . GLY A 1 129 ? 10.977 -7.231 -12.338 1.00 88.12 129 GLY A N 1
ATOM 977 C CA . GLY A 1 129 ? 11.240 -8.264 -13.339 1.00 88.12 129 GLY A CA 1
ATOM 978 C C . GLY A 1 129 ? 12.265 -7.901 -14.417 1.00 88.12 129 GLY A C 1
ATOM 979 O O . GLY A 1 129 ? 13.090 -6.998 -14.260 1.00 88.12 129 GLY A O 1
ATOM 980 N N . ASP A 1 130 ? 12.200 -8.633 -15.530 1.00 90.75 130 ASP A N 1
ATOM 981 C CA . ASP A 1 130 ? 13.083 -8.470 -16.687 1.00 90.75 130 ASP A CA 1
ATOM 982 C C . ASP A 1 130 ? 12.363 -7.780 -17.850 1.00 90.75 130 ASP A C 1
ATOM 984 O O . ASP A 1 130 ? 11.174 -7.990 -18.111 1.00 90.75 130 ASP A O 1
ATOM 988 N N . CYS A 1 131 ? 13.104 -6.979 -18.613 1.00 91.19 131 CYS A N 1
ATOM 989 C CA . CYS A 1 131 ? 12.591 -6.355 -19.823 1.00 91.19 131 CYS A CA 1
ATOM 990 C C . CYS A 1 131 ? 12.258 -7.429 -20.870 1.00 91.19 131 CYS A C 1
ATOM 992 O O . CYS A 1 131 ? 13.161 -8.064 -21.409 1.00 91.19 131 CYS A O 1
ATOM 994 N N . ALA A 1 132 ? 10.989 -7.564 -21.266 1.00 91.94 132 ALA A N 1
ATOM 995 C CA . ALA A 1 132 ? 10.553 -8.594 -22.223 1.00 91.94 132 ALA A CA 1
ATOM 996 C C . ALA A 1 132 ? 11.229 -8.535 -23.614 1.00 91.94 132 ALA A C 1
ATOM 998 O O . ALA A 1 132 ? 11.147 -9.490 -24.382 1.00 91.94 132 ALA A O 1
ATOM 999 N N . PHE A 1 133 ? 11.883 -7.421 -23.962 1.00 91.25 133 PHE A N 1
ATOM 1000 C CA . PHE A 1 133 ? 12.567 -7.252 -25.247 1.00 91.25 133 PHE A CA 1
ATOM 1001 C C . PHE A 1 133 ? 14.030 -7.698 -25.233 1.00 91.25 133 PHE A C 1
ATOM 1003 O O . PHE A 1 133 ? 14.516 -8.209 -26.238 1.00 91.25 133 PHE A O 1
ATOM 1010 N N . CYS A 1 134 ? 14.751 -7.447 -24.137 1.00 92.00 134 CYS A N 1
ATOM 1011 C CA . CYS A 1 134 ? 16.187 -7.734 -24.043 1.00 92.00 134 CYS A CA 1
ATOM 1012 C C . CYS A 1 134 ? 16.536 -8.772 -22.976 1.00 92.00 134 CYS A C 1
ATOM 1014 O O . CYS A 1 134 ? 17.683 -9.192 -22.925 1.00 92.00 134 CYS A O 1
ATOM 1016 N N . LEU A 1 135 ? 15.557 -9.182 -22.165 1.00 92.12 135 LEU A N 1
ATOM 1017 C CA . LEU A 1 135 ? 15.672 -10.151 -21.071 1.00 92.12 135 LEU A CA 1
ATOM 1018 C C . LEU A 1 135 ? 16.669 -9.749 -19.973 1.00 92.12 135 LEU A C 1
ATOM 1020 O O . LEU A 1 135 ? 17.088 -10.586 -19.185 1.00 92.12 135 LEU A O 1
ATOM 1024 N N . GLU A 1 136 ? 17.034 -8.468 -19.916 1.00 89.62 136 GLU A N 1
ATOM 1025 C CA . GLU A 1 136 ? 17.853 -7.918 -18.836 1.00 89.62 136 GLU A CA 1
ATOM 1026 C C . GLU A 1 136 ? 16.957 -7.341 -17.735 1.00 89.62 136 GLU A C 1
ATOM 1028 O O . GLU A 1 136 ? 15.899 -6.783 -18.067 1.00 89.62 136 GLU A O 1
ATOM 1033 N N . PRO A 1 137 ? 17.387 -7.394 -16.461 1.00 88.25 137 PRO A N 1
ATOM 1034 C CA . PRO A 1 137 ? 16.606 -6.875 -15.348 1.00 88.25 137 PRO A CA 1
ATOM 1035 C C . PRO A 1 137 ? 16.245 -5.409 -15.505 1.00 88.25 137 PRO A C 1
ATOM 1037 O O . PRO A 1 137 ? 17.069 -4.582 -15.901 1.00 88.25 137 PRO A O 1
ATOM 1040 N N . MET A 1 138 ? 15.008 -5.096 -15.138 1.00 87.50 138 MET A N 1
ATOM 1041 C CA . MET A 1 138 ? 14.469 -3.745 -15.173 1.00 87.50 138 MET A CA 1
ATOM 1042 C C . MET A 1 138 ? 15.128 -2.841 -14.131 1.00 87.50 138 MET A C 1
ATOM 1044 O O . MET A 1 138 ? 15.372 -1.668 -14.388 1.00 87.50 138 MET A O 1
ATOM 1048 N N . TRP A 1 139 ? 15.444 -3.374 -12.953 1.00 84.94 139 TRP A N 1
ATOM 1049 C CA . TRP A 1 139 ? 16.098 -2.623 -11.890 1.00 84.94 139 TRP A CA 1
ATOM 1050 C C . TRP A 1 139 ? 17.095 -3.508 -11.142 1.00 84.94 139 TRP A C 1
ATOM 1052 O O . TRP A 1 139 ? 16.839 -4.684 -10.888 1.00 84.94 139 TRP A O 1
ATOM 1062 N N . ARG A 1 140 ? 18.248 -2.936 -10.786 1.00 75.62 140 ARG A N 1
ATOM 1063 C CA . ARG A 1 140 ? 19.274 -3.576 -9.954 1.00 75.62 140 ARG A CA 1
ATOM 1064 C C . ARG A 1 140 ? 19.902 -2.540 -9.039 1.00 75.62 140 ARG A C 1
ATOM 1066 O O . ARG A 1 140 ? 20.428 -1.556 -9.546 1.00 75.62 140 ARG A O 1
ATOM 1073 N N . ALA A 1 141 ? 19.914 -2.763 -7.728 1.00 69.94 141 ALA A N 1
ATOM 1074 C CA . ALA A 1 141 ? 20.434 -1.800 -6.748 1.00 69.94 141 ALA A CA 1
ATOM 1075 C C . ALA A 1 141 ? 21.877 -1.314 -7.025 1.00 69.94 141 ALA A C 1
ATOM 1077 O O . ALA A 1 141 ? 22.247 -0.204 -6.649 1.00 69.94 141 ALA A O 1
ATOM 1078 N N . ASP A 1 142 ? 22.694 -2.128 -7.695 1.00 69.44 142 ASP A N 1
ATOM 1079 C CA . ASP A 1 142 ? 24.105 -1.875 -7.998 1.00 69.44 142 ASP A CA 1
ATOM 1080 C C . ASP A 1 142 ? 24.367 -1.298 -9.405 1.00 69.44 142 ASP A C 1
ATOM 1082 O O . ASP A 1 142 ? 25.501 -0.923 -9.713 1.00 69.44 142 ASP A O 1
ATOM 1086 N N . HIS A 1 143 ? 23.349 -1.187 -10.264 1.00 65.44 143 HIS A N 1
ATOM 1087 C CA . HIS A 1 143 ? 23.526 -0.763 -11.654 1.00 65.44 143 HIS A CA 1
A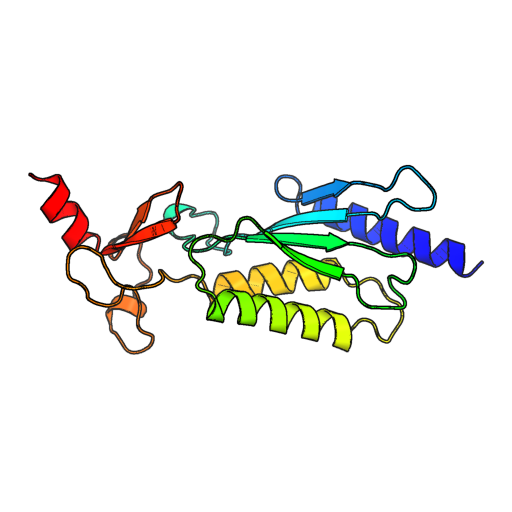TOM 1088 C C . HIS A 1 143 ? 23.454 0.770 -11.832 1.00 65.44 143 HIS A C 1
ATOM 1090 O O . HIS A 1 143 ? 22.619 1.427 -11.227 1.00 65.44 143 HIS A O 1
ATOM 1096 N N . PRO A 1 144 ? 24.255 1.405 -12.706 1.00 58.91 144 PRO A N 1
ATOM 1097 C CA . PRO A 1 144 ? 24.211 2.861 -12.890 1.00 58.91 144 PRO A CA 1
ATOM 1098 C C . PRO A 1 144 ? 22.827 3.412 -13.271 1.00 58.91 144 PRO A C 1
ATOM 1100 O O . PRO A 1 144 ? 22.475 4.508 -12.847 1.00 58.91 144 PRO A O 1
ATOM 1103 N N . SER A 1 145 ? 22.027 2.644 -14.022 1.00 59.53 145 SER A N 1
ATOM 1104 C CA . SER A 1 145 ? 20.666 3.043 -14.419 1.00 59.53 145 SER A CA 1
ATOM 1105 C C . SER A 1 145 ? 19.634 2.970 -13.292 1.00 59.53 145 SER A C 1
ATOM 1107 O O . SER A 1 145 ? 18.558 3.529 -13.447 1.00 59.53 145 SER A O 1
ATOM 1109 N N . SER A 1 146 ? 19.917 2.305 -12.167 1.00 59.25 146 SER A N 1
ATOM 1110 C CA . SER A 1 146 ? 18.999 2.286 -11.019 1.00 59.25 146 SER A CA 1
ATOM 1111 C C . SER A 1 146 ? 19.134 3.513 -10.128 1.00 59.25 146 SER A C 1
ATOM 1113 O O . SER A 1 146 ? 18.225 3.806 -9.362 1.00 59.25 146 SER A O 1
ATOM 1115 N N . ARG A 1 147 ? 20.246 4.250 -10.252 1.00 54.91 147 ARG A N 1
ATOM 1116 C CA . ARG A 1 147 ? 20.440 5.563 -9.617 1.00 54.91 147 ARG A CA 1
ATOM 1117 C C . ARG A 1 147 ? 19.715 6.679 -10.359 1.00 54.91 147 ARG A C 1
ATOM 1119 O O . ARG A 1 147 ? 19.495 7.747 -9.796 1.00 54.91 147 ARG A O 1
ATOM 1126 N N . ASP A 1 148 ? 19.368 6.426 -11.615 1.00 55.97 148 ASP A N 1
ATOM 1127 C CA . ASP A 1 148 ? 18.624 7.336 -12.464 1.00 55.97 148 ASP A CA 1
ATOM 1128 C C . ASP A 1 148 ? 17.176 6.845 -12.580 1.00 55.97 148 ASP A C 1
ATOM 1130 O O . ASP A 1 148 ? 16.781 6.192 -13.541 1.00 55.97 148 ASP A O 1
ATOM 1134 N N . HIS A 1 149 ? 16.367 7.161 -11.565 1.00 56.09 149 HIS A N 1
ATOM 1135 C CA . HIS A 1 149 ? 14.915 6.942 -11.584 1.00 56.09 149 HIS A CA 1
ATOM 1136 C C . HIS A 1 149 ? 14.186 7.903 -12.549 1.00 56.09 149 HIS A C 1
ATOM 1138 O O . HIS A 1 149 ? 12.985 8.150 -12.386 1.00 56.09 149 HIS A O 1
ATOM 1144 N N . SER A 1 150 ? 14.880 8.508 -13.522 1.00 57.53 150 SER A N 1
ATOM 1145 C CA . SER A 1 150 ? 14.225 9.331 -14.532 1.00 57.53 150 SER A CA 1
ATOM 1146 C C . SER A 1 150 ? 13.247 8.491 -15.351 1.00 57.53 150 SER A C 1
ATOM 1148 O O . SER A 1 150 ? 13.484 7.328 -15.686 1.00 57.53 150 SER A O 1
ATOM 1150 N N . ALA A 1 151 ? 12.127 9.115 -15.718 1.00 55.25 151 ALA A N 1
ATOM 1151 C CA . ALA A 1 151 ? 11.141 8.537 -16.629 1.00 55.25 151 ALA A CA 1
ATOM 1152 C C . ALA A 1 151 ? 11.735 8.192 -18.016 1.00 55.25 151 ALA A C 1
ATOM 1154 O O . ALA A 1 151 ? 11.087 7.535 -18.822 1.00 55.25 151 ALA A O 1
ATOM 1155 N N . GLU A 1 152 ? 12.968 8.622 -18.307 1.00 59.19 152 GLU A N 1
ATOM 1156 C CA . GLU A 1 152 ? 13.671 8.343 -19.560 1.00 59.19 152 GLU A CA 1
ATOM 1157 C C . GLU A 1 152 ? 14.265 6.928 -19.606 1.00 59.19 152 GLU A C 1
ATOM 1159 O O . GLU A 1 152 ? 14.468 6.386 -20.695 1.00 59.19 152 GLU A O 1
ATOM 1164 N N . ALA A 1 153 ? 14.508 6.294 -18.453 1.00 80.94 153 ALA A N 1
ATOM 1165 C CA . ALA A 1 153 ? 15.063 4.943 -18.401 1.00 80.94 153 ALA A CA 1
ATOM 1166 C C . ALA A 1 153 ? 14.013 3.864 -18.728 1.00 80.94 153 ALA A C 1
ATOM 1168 O O . ALA A 1 153 ? 14.327 2.850 -19.370 1.00 80.94 153 ALA A O 1
ATOM 1169 N N . PHE A 1 154 ? 12.753 4.090 -18.341 1.00 88.00 154 PHE A N 1
ATOM 1170 C CA . PHE A 1 154 ? 11.703 3.072 -18.370 1.00 88.00 154 PHE A CA 1
ATOM 1171 C C . PHE A 1 154 ? 10.404 3.560 -19.005 1.00 88.00 154 PHE A C 1
ATOM 1173 O O . PHE A 1 154 ? 9.984 4.698 -18.854 1.00 88.00 154 PHE A O 1
ATOM 1180 N N . THR A 1 155 ? 9.712 2.653 -19.685 1.00 90.25 155 THR A N 1
ATOM 1181 C CA . THR A 1 155 ? 8.341 2.842 -20.158 1.00 90.25 155 THR A CA 1
ATOM 1182 C C . THR A 1 155 ? 7.420 1.919 -19.376 1.00 90.25 155 THR A C 1
ATOM 1184 O O . THR A 1 155 ? 7.573 0.702 -19.454 1.00 90.25 155 THR A O 1
ATOM 1187 N N . LYS A 1 156 ? 6.452 2.491 -18.653 1.00 91.75 156 LYS A N 1
ATOM 1188 C CA . LYS A 1 156 ? 5.424 1.766 -17.894 1.00 91.75 156 LYS A CA 1
ATOM 1189 C C . LYS A 1 156 ? 4.102 1.749 -18.659 1.00 91.75 156 LYS A C 1
ATOM 1191 O O . LYS A 1 156 ? 3.612 2.792 -19.089 1.00 91.75 156 LYS A O 1
ATOM 1196 N N . LEU A 1 157 ? 3.461 0.587 -18.757 1.00 91.06 157 LEU A N 1
ATOM 1197 C CA . LEU A 1 157 ? 2.075 0.499 -19.218 1.00 91.06 157 LEU A CA 1
ATOM 1198 C C . LEU A 1 157 ? 1.117 0.892 -18.089 1.00 91.06 157 LEU A C 1
ATOM 1200 O O . LEU A 1 157 ? 1.008 0.187 -17.089 1.00 91.06 157 LEU A O 1
ATOM 1204 N N . ALA A 1 158 ? 0.367 1.980 -18.278 1.00 86.44 158 ALA A N 1
ATOM 1205 C CA . ALA A 1 158 ? -0.462 2.590 -17.232 1.00 86.44 158 ALA A CA 1
ATOM 1206 C C . ALA A 1 158 ? -1.464 1.635 -16.546 1.00 86.44 158 ALA A C 1
ATOM 1208 O O . ALA A 1 158 ? -1.745 1.789 -15.365 1.00 86.44 158 ALA A O 1
ATOM 1209 N N . LYS A 1 159 ? -1.997 0.629 -17.256 1.00 87.62 159 LYS A N 1
ATOM 1210 C CA . LYS A 1 159 ? -3.028 -0.275 -16.706 1.00 87.62 159 LYS A CA 1
ATOM 1211 C C . LYS A 1 159 ? -2.475 -1.460 -15.912 1.00 87.62 159 LYS A C 1
ATOM 1213 O O . LYS A 1 159 ? -3.094 -1.879 -14.938 1.00 87.62 159 LYS A O 1
ATOM 1218 N N . CYS A 1 160 ? -1.357 -2.034 -16.349 1.00 88.56 160 CYS A N 1
ATOM 1219 C CA . CYS A 1 160 ? -0.819 -3.281 -15.795 1.00 88.56 160 CYS A CA 1
ATOM 1220 C C . CYS A 1 160 ? 0.530 -3.109 -15.093 1.00 88.56 160 CYS A C 1
ATOM 1222 O O . CYS A 1 160 ? 1.024 -4.073 -14.530 1.00 88.56 160 CYS A O 1
ATOM 1224 N N . TYR A 1 161 ? 1.120 -1.909 -15.128 1.00 92.81 161 TYR A N 1
ATOM 1225 C CA . TYR A 1 161 ? 2.380 -1.559 -14.461 1.00 92.81 161 TYR A CA 1
ATOM 1226 C C . TYR A 1 161 ? 3.604 -2.359 -14.938 1.00 92.81 161 TYR A C 1
ATOM 1228 O O . TYR A 1 161 ? 4.702 -2.177 -14.422 1.00 92.81 161 TYR A O 1
ATOM 1236 N N . HIS A 1 162 ? 3.456 -3.173 -15.987 1.00 91.56 162 HIS A N 1
ATOM 1237 C CA . HIS A 1 162 ? 4.589 -3.758 -16.694 1.00 91.56 162 HIS A CA 1
ATOM 1238 C C . HIS A 1 162 ? 5.478 -2.654 -17.251 1.00 91.56 162 HIS A C 1
ATOM 1240 O O . HIS A 1 162 ? 4.994 -1.710 -17.889 1.00 91.56 162 HIS A O 1
ATOM 1246 N N . CYS A 1 163 ? 6.771 -2.800 -17.004 1.00 92.38 163 CYS A N 1
ATOM 1247 C CA . CYS A 1 163 ? 7.780 -1.841 -17.397 1.00 92.38 163 CYS A CA 1
ATOM 1248 C C . CYS A 1 163 ? 8.731 -2.458 -18.425 1.00 92.38 163 CYS A C 1
ATOM 1250 O O . CYS A 1 163 ? 8.972 -3.662 -18.434 1.00 92.38 163 CYS A O 1
ATOM 1252 N N . PHE A 1 164 ? 9.282 -1.608 -19.284 1.00 92.06 164 PHE A N 1
ATOM 1253 C CA . PHE A 1 164 ? 10.292 -1.964 -20.278 1.00 92.06 164 PHE A CA 1
ATOM 1254 C C . PHE A 1 164 ? 11.382 -0.903 -20.291 1.00 92.06 164 PHE A C 1
ATOM 1256 O O . PHE A 1 164 ? 11.109 0.258 -19.991 1.00 92.06 164 PHE A O 1
ATOM 1263 N N . HIS A 1 165 ? 12.597 -1.251 -20.709 1.00 90.38 165 HIS A N 1
ATOM 1264 C CA . HIS A 1 165 ? 13.579 -0.226 -21.054 1.00 90.38 165 HIS A CA 1
ATOM 1265 C C . HIS A 1 165 ? 13.009 0.671 -22.156 1.00 90.38 165 HIS A C 1
ATOM 1267 O O . HIS A 1 165 ? 12.592 0.168 -23.207 1.00 90.38 165 HIS A O 1
ATOM 1273 N N . ALA A 1 166 ? 13.030 1.989 -21.950 1.00 89.50 166 ALA A N 1
ATOM 1274 C CA . ALA A 1 166 ? 12.464 2.936 -22.910 1.00 89.50 166 ALA A CA 1
ATOM 1275 C C . ALA A 1 166 ? 13.097 2.778 -24.305 1.00 89.50 166 ALA A C 1
ATOM 1277 O O . ALA A 1 166 ? 12.408 2.784 -25.324 1.00 89.50 166 ALA A O 1
ATOM 1278 N N . SER A 1 167 ? 14.408 2.514 -24.355 1.00 89.00 167 SER A N 1
ATOM 1279 C CA . SER A 1 167 ? 15.155 2.255 -25.593 1.00 89.00 167 SER A CA 1
ATOM 1280 C C . SER A 1 167 ? 14.751 0.956 -26.306 1.00 89.00 167 SER A C 1
ATOM 1282 O O . SER A 1 167 ? 14.835 0.870 -27.534 1.00 89.00 167 SER A O 1
ATOM 1284 N N . CYS A 1 168 ? 14.313 -0.061 -25.561 1.00 91.12 168 CYS A N 1
ATOM 1285 C CA . CYS A 1 168 ? 13.822 -1.313 -26.126 1.00 91.12 168 CYS A CA 1
ATOM 1286 C C . CYS A 1 168 ? 12.416 -1.129 -26.697 1.00 91.12 168 CYS A C 1
ATOM 1288 O O . CYS A 1 168 ? 12.181 -1.468 -27.857 1.00 91.12 168 CYS A O 1
ATOM 1290 N N . PHE A 1 169 ? 11.521 -0.511 -25.922 1.00 91.25 169 PHE A N 1
ATOM 1291 C CA . PHE A 1 169 ? 10.158 -0.223 -26.360 1.00 91.25 169 PHE A CA 1
ATOM 1292 C C . PHE A 1 169 ? 10.139 0.700 -27.587 1.00 91.25 169 PHE A C 1
ATOM 1294 O O . PHE A 1 169 ? 9.484 0.393 -28.579 1.00 91.25 169 PHE A O 1
ATOM 1301 N N . ALA A 1 170 ? 10.926 1.782 -27.581 1.00 90.69 170 ALA A N 1
ATOM 1302 C CA . ALA A 1 170 ? 11.010 2.718 -28.704 1.00 90.69 170 ALA A CA 1
ATOM 1303 C C . ALA A 1 170 ? 11.532 2.066 -29.995 1.00 90.69 170 ALA A C 1
ATOM 1305 O O . ALA A 1 170 ? 11.113 2.437 -31.090 1.00 90.69 170 ALA A O 1
ATOM 1306 N N . ARG A 1 171 ? 12.450 1.098 -29.886 1.00 89.31 171 ARG A N 1
ATOM 1307 C CA . ARG A 1 171 ? 12.966 0.354 -31.043 1.00 89.31 171 ARG A CA 1
ATOM 1308 C C . ARG A 1 171 ? 11.909 -0.568 -31.633 1.00 89.31 171 ARG A C 1
ATOM 1310 O O . ARG A 1 171 ? 11.835 -0.665 -32.850 1.00 89.31 171 ARG A O 1
ATOM 1317 N N . TRP A 1 172 ? 11.111 -1.206 -30.782 1.00 88.50 172 TRP A N 1
ATOM 1318 C CA . TRP A 1 172 ? 9.994 -2.044 -31.204 1.00 88.50 172 TRP A CA 1
ATOM 1319 C C . TRP A 1 172 ? 8.856 -1.219 -31.824 1.00 88.50 172 TRP A C 1
ATOM 1321 O O . TRP A 1 172 ? 8.389 -1.560 -32.898 1.00 88.50 172 TRP A O 1
ATOM 1331 N N . TYR A 1 173 ? 8.475 -0.089 -31.219 1.00 84.19 173 TYR A N 1
ATOM 1332 C CA . TYR A 1 173 ? 7.359 0.755 -31.680 1.00 84.19 173 TYR A CA 1
ATOM 1333 C C . TYR A 1 173 ? 7.600 1.449 -33.037 1.00 84.19 173 TYR A C 1
ATOM 1335 O O . TYR A 1 173 ? 6.669 1.935 -33.669 1.00 84.19 173 TYR A O 1
ATOM 1343 N N . ARG A 1 174 ? 8.860 1.553 -33.477 1.00 81.12 174 ARG A N 1
ATOM 1344 C CA . ARG A 1 174 ? 9.230 2.134 -34.781 1.00 81.12 174 ARG A CA 1
ATOM 1345 C C . ARG A 1 174 ? 9.043 1.174 -35.965 1.00 81.12 174 ARG A C 1
ATOM 1347 O O . ARG A 1 174 ? 9.288 1.598 -37.094 1.00 81.12 174 ARG A O 1
ATOM 1354 N N . TRP A 1 175 ? 8.687 -0.081 -35.703 1.00 54.47 175 TRP A N 1
ATOM 1355 C CA . TRP A 1 175 ? 8.334 -1.088 -36.705 1.00 54.47 175 TRP A CA 1
ATOM 1356 C C . TRP A 1 175 ? 6.824 -1.125 -36.918 1.00 54.47 175 TRP A C 1
ATOM 1358 O O . TRP A 1 175 ? 6.423 -1.317 -38.086 1.00 54.47 175 TRP A O 1
#

Sequence (175 aa):
RAMSGRAEAIQEELEALESMYPEGLRVTHGHDARAQTTVALDVAPRTLDDETRQYVRVTLRIVLDDDYPAAAPSLSLTDAKGLDDARIATVMGRLRDAADEHAAPGDPVLALLCETAFETLTELNHPDGDCAFCLEPMWRADHPSSRDHSAEAFTKLAKCYHCFHASCFARWYRW

Organism: Micromonas commoda (strain RCC299 / NOUM17 / CCMP2709) (NCBI:txid296587)

Foldseek 3Di:
DVVVVLVVLVVVVVVVVCVVAVPFWDWDPAPDPAGWIKIWGKEWEPPVPPLLQGLWIWIWIWTADPCPLLAFTDIDTHPTAQDDPVLRVVLVVQLVVQRVVPSNVSHDCPVVSNVSNRVSSNVVRFGAAAAPQPRHGREDPPDPVNVVSDSQQWGADSPRSHIHGNVRVVVVVVD

Radius of gyration: 19.33 Å; chains: 1; bounding box: 50×26×67 Å

InterPro domains:
  IPR006575 RWD domain [PF05773] (8-117)
  IPR006575 RWD domain [PS50908] (12-124)
  IPR006575 RWD domain [SM00591] (12-124)
  IPR013083 Zinc finger, RING/FYVE/PHD-type [G3DSA:3.30.40.10] (127-175)
  IPR016135 Ubiquitin-conjugating enzyme/RWD-like [G3DSA:3.10.110.10] (1-126)
  IPR016135 Ubiquitin-conjugating enzyme/RWD-like [SSF54495] (7-120)
  IPR039133 E3 ubiquitin-protein ligase RNF25 [PTHR13198] (7-175)